Protein AF-A0A7W1FNI7-F1 (afdb_monomer_lite)

Radius of gyration: 17.15 Å; chains: 1; bounding box: 41×18×48 Å

Structure (mmCIF, N/CA/C/O backbone):
data_AF-A0A7W1FNI7-F1
#
_entry.id   AF-A0A7W1FNI7-F1
#
loop_
_atom_site.group_PDB
_atom_site.id
_atom_site.type_symbol
_atom_site.label_atom_id
_atom_site.label_alt_id
_atom_site.label_comp_id
_atom_site.label_asym_id
_atom_site.label_entity_id
_atom_site.label_seq_id
_atom_site.pdbx_PDB_ins_code
_atom_site.Cartn_x
_atom_site.Cartn_y
_atom_site.Cartn_z
_atom_site.occupancy
_atom_sit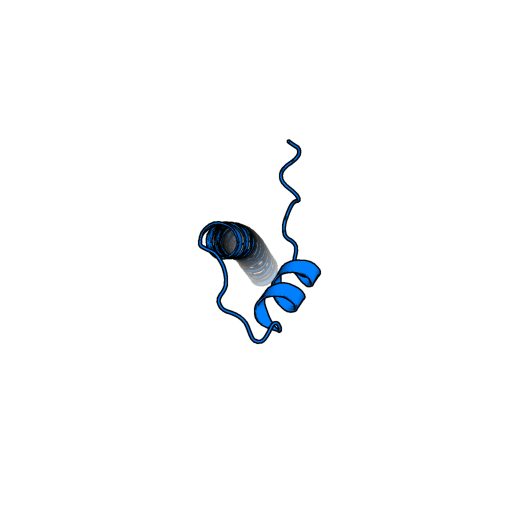e.B_iso_or_equiv
_atom_site.auth_seq_id
_atom_site.auth_comp_id
_atom_site.auth_asym_id
_atom_site.auth_atom_id
_atom_site.pdbx_PDB_model_num
ATOM 1 N N . MET A 1 1 ? 20.322 12.899 -6.386 1.00 39.97 1 MET A N 1
ATOM 2 C CA . MET A 1 1 ? 19.210 12.764 -7.351 1.00 39.97 1 MET A CA 1
ATOM 3 C C . MET A 1 1 ? 17.948 12.569 -6.534 1.00 39.97 1 MET A C 1
ATOM 5 O O . MET A 1 1 ? 17.907 11.618 -5.768 1.00 39.97 1 MET A O 1
ATOM 9 N N . ALA A 1 2 ? 16.998 13.504 -6.579 1.00 40.91 2 ALA A N 1
ATOM 10 C CA . ALA A 1 2 ? 15.743 13.342 -5.849 1.00 40.91 2 ALA A CA 1
ATOM 11 C C . ALA A 1 2 ? 14.966 12.182 -6.489 1.00 40.91 2 ALA A C 1
ATOM 13 O O . ALA A 1 2 ? 14.548 12.285 -7.641 1.00 40.91 2 ALA A O 1
ATOM 14 N N . GLU A 1 3 ? 14.857 11.055 -5.785 1.00 49.53 3 GLU A N 1
ATOM 15 C CA . GLU A 1 3 ? 14.087 9.903 -6.250 1.00 49.53 3 GLU A CA 1
ATOM 16 C C . GLU A 1 3 ? 12.612 10.319 -6.282 1.00 49.53 3 GLU A C 1
ATOM 18 O O . GLU A 1 3 ? 12.024 10.662 -5.254 1.00 49.53 3 GLU A O 1
ATOM 23 N N . ALA A 1 4 ? 12.033 10.393 -7.481 1.00 58.44 4 ALA A N 1
ATOM 24 C CA . ALA A 1 4 ? 10.647 10.792 -7.648 1.00 58.44 4 ALA A CA 1
ATOM 25 C C . ALA A 1 4 ? 9.750 9.790 -6.910 1.00 58.44 4 ALA A C 1
ATOM 27 O O . ALA A 1 4 ? 9.680 8.619 -7.276 1.00 58.44 4 ALA A O 1
ATOM 28 N N . VAL A 1 5 ? 9.054 10.251 -5.871 1.00 70.31 5 VAL A N 1
ATOM 29 C CA . VAL A 1 5 ? 8.100 9.421 -5.128 1.00 70.31 5 VAL A CA 1
ATOM 30 C C . VAL A 1 5 ? 7.013 8.942 -6.101 1.00 70.31 5 VAL A C 1
ATOM 32 O O . VAL A 1 5 ? 6.372 9.759 -6.776 1.00 70.31 5 VAL A O 1
ATOM 35 N N . ILE A 1 6 ? 6.843 7.619 -6.207 1.00 79.56 6 ILE A N 1
ATOM 36 C CA . ILE A 1 6 ? 5.717 6.993 -6.907 1.00 79.56 6 ILE A CA 1
ATOM 37 C C . ILE A 1 6 ? 4.474 7.072 -6.017 1.00 79.56 6 ILE A C 1
ATOM 39 O O . ILE A 1 6 ? 4.510 6.716 -4.835 1.00 79.56 6 ILE A O 1
ATOM 43 N N . ASP A 1 7 ? 3.380 7.531 -6.617 1.00 86.12 7 ASP A N 1
ATOM 44 C CA . ASP A 1 7 ? 2.038 7.593 -6.049 1.00 86.12 7 ASP A CA 1
ATOM 45 C C . ASP A 1 7 ? 1.059 6.746 -6.883 1.00 86.12 7 ASP A C 1
ATOM 47 O O . ASP A 1 7 ? 1.448 6.057 -7.834 1.00 86.12 7 ASP A O 1
ATOM 51 N N . ARG A 1 8 ? -0.232 6.791 -6.532 1.00 88.88 8 ARG A N 1
ATOM 52 C CA . ARG A 1 8 ? -1.284 6.039 -7.228 1.00 88.88 8 ARG A CA 1
ATOM 53 C C . ARG A 1 8 ? -1.363 6.384 -8.717 1.00 88.88 8 ARG A C 1
ATOM 55 O O . ARG A 1 8 ? -1.522 5.479 -9.536 1.00 88.88 8 ARG A O 1
ATOM 62 N N . THR A 1 9 ? -1.262 7.665 -9.065 1.00 91.00 9 THR A N 1
ATOM 63 C CA . THR A 1 9 ? -1.390 8.145 -10.446 1.00 91.00 9 THR A CA 1
ATOM 64 C C . THR A 1 9 ? -0.233 7.630 -11.290 1.00 91.00 9 THR A C 1
ATOM 66 O O . THR A 1 9 ? -0.458 7.029 -12.338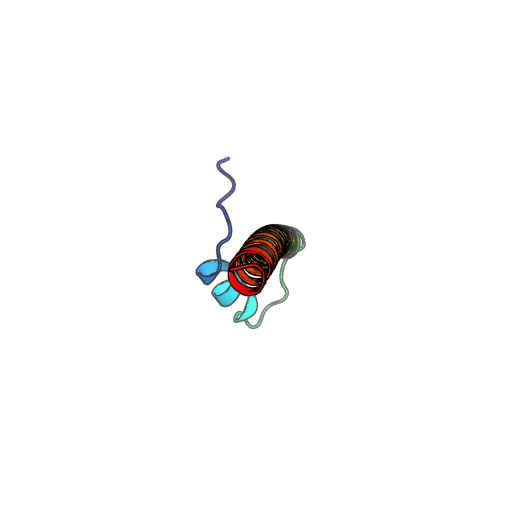 1.00 91.00 9 THR A O 1
ATOM 69 N N . LYS A 1 10 ? 1.001 7.767 -10.794 1.00 88.31 10 LYS A N 1
ATOM 70 C CA . LYS A 1 10 ? 2.200 7.262 -11.478 1.00 88.31 10 LYS A CA 1
ATOM 71 C C . LYS A 1 10 ? 2.230 5.742 -11.566 1.00 88.31 10 LYS A C 1
ATOM 73 O O . LYS A 1 10 ? 2.594 5.214 -12.607 1.00 88.31 10 LYS A O 1
ATOM 78 N N . THR A 1 11 ? 1.809 5.044 -10.509 1.00 89.62 11 THR A N 1
ATOM 79 C CA . THR A 1 11 ? 1.690 3.577 -10.526 1.00 89.62 11 THR A CA 1
ATOM 80 C C . THR A 1 11 ? 0.729 3.132 -11.624 1.00 89.62 11 THR A C 1
ATOM 82 O O . THR A 1 11 ? 1.059 2.254 -12.408 1.00 89.62 11 THR A O 1
ATOM 85 N N . THR A 1 12 ? -0.443 3.767 -11.716 1.00 90.56 12 THR A N 1
ATOM 86 C CA . THR A 1 12 ? -1.454 3.418 -12.726 1.00 90.56 12 THR A CA 1
ATOM 87 C C . THR A 1 12 ? -0.955 3.708 -14.139 1.00 90.56 12 THR A C 1
ATOM 89 O O . THR A 1 12 ? -1.175 2.895 -15.027 1.00 90.56 12 THR A O 1
ATOM 92 N N . ALA A 1 13 ? -0.254 4.830 -14.337 1.00 91.06 13 ALA A N 1
ATOM 93 C CA . ALA A 1 13 ? 0.348 5.168 -15.622 1.00 91.06 13 ALA A CA 1
ATOM 94 C C . ALA A 1 13 ? 1.390 4.124 -16.051 1.00 91.06 13 ALA A C 1
ATOM 96 O O . ALA A 1 13 ? 1.258 3.574 -17.136 1.00 91.06 13 ALA A O 1
ATOM 97 N N . LEU A 1 14 ? 2.345 3.783 -15.175 1.00 91.12 14 LEU A N 1
ATOM 98 C CA . LEU A 1 14 ? 3.380 2.781 -15.462 1.00 91.12 14 LEU A CA 1
ATOM 99 C C . LEU A 1 14 ? 2.786 1.406 -15.787 1.00 91.12 14 LEU A C 1
ATOM 101 O O . LEU A 1 14 ? 3.244 0.742 -16.708 1.00 91.12 14 LEU A O 1
ATOM 105 N N . LEU A 1 15 ? 1.759 0.979 -15.046 1.00 89.69 15 LEU A N 1
ATOM 106 C CA . LEU A 1 15 ? 1.089 -0.307 -15.272 1.00 89.69 15 LEU A CA 1
ATOM 107 C C . LEU A 1 15 ? 0.234 -0.339 -16.551 1.00 89.69 15 LEU A C 1
ATOM 109 O O . LEU A 1 15 ? -0.126 -1.425 -16.996 1.00 89.69 15 LEU A O 1
ATOM 113 N N . ALA A 1 16 ? -0.125 0.818 -17.110 1.00 91.94 16 ALA A N 1
ATOM 114 C CA . ALA A 1 16 ? -0.911 0.921 -18.339 1.00 91.94 16 ALA A CA 1
ATOM 115 C C . ALA A 1 16 ? -0.046 0.939 -19.610 1.00 91.94 16 ALA A C 1
ATOM 117 O O . ALA A 1 16 ? -0.586 0.869 -20.714 1.00 91.94 16 ALA A O 1
ATOM 118 N N . GLU A 1 17 ? 1.276 1.063 -19.477 1.00 91.94 17 GLU A N 1
ATOM 119 C CA . GLU A 1 17 ? 2.190 1.036 -20.615 1.00 91.94 17 GLU A CA 1
ATOM 120 C C . GLU A 1 17 ? 2.325 -0.392 -21.169 1.00 91.94 17 GLU A C 1
ATOM 122 O O . GLU A 1 17 ? 2.546 -1.342 -20.421 1.00 91.94 17 GLU A O 1
ATOM 127 N N . ASP A 1 18 ? 2.261 -0.547 -22.496 1.00 90.44 18 ASP A N 1
ATOM 128 C CA . ASP A 1 18 ? 2.464 -1.832 -23.190 1.00 90.44 18 ASP A CA 1
ATOM 129 C C . ASP A 1 18 ? 3.962 -2.142 -23.375 1.00 90.44 18 ASP A C 1
ATOM 131 O O . ASP A 1 18 ? 4.459 -2.434 -24.464 1.00 90.44 18 ASP A O 1
ATOM 135 N N . ARG A 1 19 ? 4.731 -1.976 -22.296 1.00 94.19 19 ARG A N 1
ATOM 136 C CA . ARG A 1 19 ? 6.149 -2.334 -22.236 1.00 94.19 19 ARG A CA 1
ATOM 137 C C . ARG A 1 19 ? 6.460 -3.037 -20.920 1.00 94.19 19 ARG A C 1
ATOM 139 O O . ARG A 1 19 ? 5.801 -2.789 -19.910 1.00 94.19 19 ARG A O 1
ATOM 146 N N . PRO A 1 20 ? 7.508 -3.873 -20.880 1.00 93.69 20 PRO A N 1
ATOM 147 C CA . PRO A 1 20 ? 7.974 -4.413 -19.617 1.00 93.69 20 PRO A CA 1
ATOM 148 C C . PRO A 1 20 ? 8.433 -3.289 -18.677 1.00 93.69 20 PRO A C 1
ATOM 150 O O . PRO A 1 20 ? 9.102 -2.328 -19.077 1.00 93.69 20 PRO A O 1
ATOM 153 N N . LEU A 1 21 ? 8.093 -3.450 -17.402 1.00 92.56 21 LEU A N 1
ATOM 154 C CA . LEU A 1 21 ? 8.582 -2.600 -16.325 1.00 92.56 21 LEU A CA 1
ATOM 155 C C . LEU A 1 21 ? 10.027 -2.960 -15.992 1.00 92.56 21 LEU A C 1
ATOM 157 O O . LEU A 1 21 ? 10.402 -4.133 -15.928 1.00 92.56 21 LEU A O 1
ATOM 161 N N . THR A 1 22 ? 10.835 -1.945 -15.723 1.00 94.25 22 THR A N 1
ATOM 162 C CA . THR A 1 22 ? 12.189 -2.130 -15.206 1.00 94.25 22 THR A CA 1
ATOM 163 C C . THR A 1 22 ? 12.156 -2.577 -13.743 1.00 94.25 22 THR A C 1
ATOM 165 O O . THR A 1 22 ? 11.207 -2.309 -13.003 1.00 94.25 22 THR A O 1
ATOM 168 N N . THR A 1 23 ? 13.236 -3.203 -13.271 1.00 94.31 23 THR A N 1
ATOM 169 C CA . THR A 1 23 ? 13.386 -3.590 -11.857 1.00 94.31 23 THR A CA 1
ATOM 170 C C . THR A 1 23 ? 13.231 -2.403 -10.901 1.00 94.31 23 THR A C 1
ATOM 172 O O . THR A 1 23 ? 12.694 -2.556 -9.802 1.00 94.31 23 THR A O 1
ATOM 175 N N . VAL A 1 24 ? 13.677 -1.211 -11.310 1.00 92.75 24 VAL A N 1
ATOM 176 C CA . VAL A 1 24 ? 13.556 0.016 -10.508 1.00 92.75 24 VAL A CA 1
ATOM 177 C C . VAL A 1 24 ? 12.091 0.427 -10.380 1.00 92.75 24 VAL A C 1
ATOM 179 O O . VAL A 1 24 ? 11.619 0.634 -9.263 1.00 92.75 24 VAL A O 1
ATOM 182 N N . GLU A 1 25 ? 11.353 0.464 -11.491 1.00 92.38 25 GLU A N 1
ATOM 183 C CA . GLU A 1 25 ? 9.920 0.784 -11.502 1.00 92.38 25 GLU A CA 1
ATOM 184 C C . GLU A 1 25 ? 9.119 -0.222 -10.669 1.00 92.38 25 GLU A C 1
ATOM 186 O O . GLU A 1 25 ? 8.337 0.178 -9.807 1.00 92.38 25 GLU A O 1
ATOM 191 N N . LEU A 1 26 ? 9.383 -1.523 -10.833 1.00 92.56 26 LEU A N 1
ATOM 192 C CA . LEU A 1 26 ? 8.765 -2.575 -10.022 1.00 92.56 26 LEU A CA 1
ATOM 193 C C . LEU A 1 26 ? 9.041 -2.379 -8.530 1.00 92.56 26 LEU A C 1
ATOM 195 O O . LEU A 1 26 ? 8.124 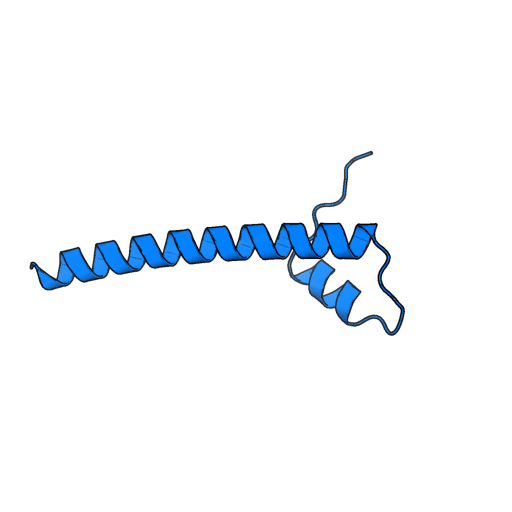-2.446 -7.714 1.00 92.56 26 LEU A O 1
ATOM 199 N N . THR A 1 27 ? 10.289 -2.087 -8.159 1.00 94.06 27 THR A N 1
ATOM 200 C CA . THR A 1 27 ? 10.665 -1.854 -6.758 1.00 94.06 27 THR A CA 1
ATOM 201 C C . THR A 1 27 ? 9.925 -0.651 -6.177 1.00 94.06 27 THR A C 1
ATOM 203 O O . THR A 1 27 ? 9.453 -0.694 -5.039 1.00 94.06 27 THR A O 1
ATOM 206 N N . GLN A 1 28 ? 9.800 0.432 -6.941 1.00 91.88 28 GLN A N 1
ATOM 207 C CA . GLN A 1 28 ? 9.104 1.635 -6.495 1.00 91.88 28 GLN A CA 1
ATOM 208 C C . GLN A 1 28 ? 7.594 1.405 -6.347 1.00 91.88 28 GLN A C 1
ATOM 210 O O . GLN A 1 28 ? 7.016 1.845 -5.349 1.00 91.88 28 GLN A O 1
ATOM 215 N N . ILE A 1 29 ? 6.978 0.658 -7.269 1.00 92.62 29 ILE A N 1
ATOM 216 C CA . ILE A 1 29 ? 5.572 0.239 -7.180 1.00 92.62 29 ILE A CA 1
ATOM 217 C C . ILE A 1 29 ? 5.357 -0.647 -5.948 1.00 92.62 29 ILE A C 1
ATOM 219 O O . ILE A 1 29 ? 4.463 -0.373 -5.151 1.00 92.62 29 ILE A O 1
ATOM 223 N N . LEU A 1 30 ? 6.206 -1.654 -5.727 1.00 93.88 30 LEU A N 1
ATOM 224 C CA . LEU A 1 30 ? 6.109 -2.538 -4.561 1.00 93.88 30 LEU A CA 1
ATOM 225 C C . LEU A 1 30 ? 6.244 -1.766 -3.243 1.00 93.88 30 LEU A C 1
ATOM 227 O O . LEU A 1 30 ? 5.465 -1.987 -2.318 1.00 93.88 30 LEU A O 1
ATOM 231 N N . ARG A 1 31 ? 7.174 -0.806 -3.157 1.00 93.88 31 ARG A N 1
ATOM 232 C CA . ARG A 1 31 ? 7.303 0.074 -1.982 1.00 93.88 31 ARG A CA 1
ATOM 233 C C . ARG A 1 31 ? 6.060 0.937 -1.769 1.00 93.88 31 ARG A C 1
ATOM 235 O O . ARG A 1 31 ? 5.661 1.143 -0.626 1.00 93.88 31 ARG A O 1
ATOM 242 N N . PHE A 1 32 ? 5.468 1.463 -2.842 1.00 92.50 32 PHE A N 1
ATOM 243 C CA . PHE A 1 32 ? 4.224 2.227 -2.761 1.00 92.50 32 PHE A CA 1
ATOM 244 C C . PHE A 1 32 ? 3.067 1.359 -2.248 1.00 92.50 32 PHE A C 1
ATOM 246 O O . PHE A 1 32 ? 2.389 1.758 -1.300 1.00 92.50 32 PHE A O 1
ATOM 253 N N . LEU A 1 33 ? 2.891 0.161 -2.810 1.00 92.94 33 LEU A N 1
ATOM 254 C CA . LEU A 1 33 ? 1.853 -0.782 -2.395 1.00 92.94 33 LEU A CA 1
ATOM 255 C C . LEU A 1 33 ? 2.028 -1.213 -0.936 1.00 92.94 33 LEU A C 1
ATOM 257 O O . LEU A 1 33 ? 1.057 -1.180 -0.187 1.00 92.94 33 LEU A O 1
ATOM 261 N N . ASN A 1 34 ? 3.254 -1.524 -0.503 1.00 95.25 34 ASN A N 1
ATOM 262 C CA . ASN A 1 34 ? 3.521 -1.912 0.883 1.00 95.25 34 ASN A CA 1
ATOM 263 C C . ASN A 1 34 ? 3.119 -0.816 1.881 1.00 95.25 34 ASN A C 1
ATOM 265 O O . ASN A 1 34 ? 2.386 -1.087 2.828 1.00 95.25 34 ASN A O 1
ATOM 269 N N . ARG A 1 35 ? 3.512 0.442 1.624 1.00 93.88 35 ARG A N 1
ATOM 270 C CA . ARG A 1 35 ? 3.090 1.580 2.461 1.00 93.88 35 ARG A CA 1
ATOM 271 C C . ARG A 1 35 ? 1.571 1.737 2.500 1.00 93.88 35 ARG A C 1
ATOM 273 O O . ARG A 1 35 ? 1.019 2.106 3.531 1.00 93.88 35 ARG A O 1
ATOM 280 N N . HIS A 1 36 ? 0.892 1.485 1.380 1.00 92.94 36 HIS A N 1
ATOM 281 C CA . HIS A 1 36 ? -0.563 1.560 1.338 1.00 92.94 36 HIS A CA 1
ATOM 282 C C . HIS A 1 36 ? -1.216 0.452 2.173 1.00 92.94 36 HIS A C 1
ATOM 284 O O . HIS A 1 36 ? -2.158 0.736 2.907 1.00 92.94 36 HIS A O 1
ATOM 290 N N . CYS A 1 37 ? -0.701 -0.779 2.122 1.00 95.81 37 CYS A N 1
ATOM 291 C CA . CYS A 1 37 ? -1.173 -1.875 2.969 1.00 95.81 37 CYS A CA 1
ATOM 292 C C . CYS A 1 37 ? -0.990 -1.562 4.462 1.00 95.81 37 CYS A C 1
ATOM 294 O O . CYS A 1 37 ? -1.932 -1.715 5.234 1.00 95.81 37 CYS A O 1
ATOM 296 N N . GLU A 1 38 ? 0.173 -1.043 4.863 1.00 97.00 38 GLU A N 1
ATOM 297 C CA . GLU A 1 38 ? 0.448 -0.655 6.255 1.00 97.00 38 GLU A CA 1
ATOM 298 C C . GLU A 1 38 ? -0.519 0.430 6.771 1.00 97.00 38 GLU A C 1
ATOM 300 O O . GLU A 1 38 ? -0.991 0.365 7.913 1.00 97.00 38 GLU A O 1
ATOM 305 N N . ASP A 1 39 ? -0.852 1.413 5.928 1.00 96.38 39 ASP A N 1
ATOM 306 C CA . ASP A 1 39 ? -1.837 2.454 6.239 1.00 96.38 39 ASP A CA 1
ATOM 307 C C . ASP A 1 39 ? -3.257 1.878 6.383 1.00 96.38 39 ASP A C 1
ATOM 309 O O . ASP A 1 39 ? -3.964 2.198 7.343 1.00 96.38 39 ASP A O 1
ATOM 313 N N . GLN A 1 40 ? -3.668 0.975 5.484 1.00 96.81 40 GLN A N 1
ATOM 314 C CA . GLN A 1 40 ? -4.965 0.294 5.584 1.00 96.81 40 GLN A CA 1
ATOM 315 C C . GLN A 1 40 ? -5.061 -0.561 6.851 1.00 96.81 40 GLN A C 1
ATOM 317 O O . GLN A 1 40 ? -6.058 -0.479 7.567 1.00 96.81 40 GLN A O 1
ATOM 322 N N . ASP A 1 41 ? -4.009 -1.301 7.198 1.00 98.19 41 ASP A N 1
ATOM 323 C CA . ASP A 1 41 ? -3.948 -2.081 8.435 1.00 98.19 41 ASP A CA 1
ATOM 324 C C . ASP A 1 41 ? -4.086 -1.193 9.678 1.00 98.19 41 ASP A C 1
ATOM 326 O O . ASP A 1 41 ? -4.773 -1.544 10.644 1.00 98.19 41 ASP A O 1
ATOM 330 N N . SER A 1 42 ? -3.451 -0.019 9.665 1.00 98.25 42 SER A N 1
ATOM 331 C CA . SER A 1 42 ? -3.580 0.969 10.737 1.00 98.25 42 SER A CA 1
ATOM 332 C C . SER A 1 42 ? -5.024 1.456 10.880 1.00 98.25 42 SER A C 1
ATOM 334 O O . SER A 1 42 ? -5.586 1.423 11.980 1.00 98.25 42 SER A O 1
ATOM 336 N N . LYS A 1 43 ? -5.665 1.813 9.762 1.00 98.12 43 LYS A N 1
ATOM 337 C CA . LYS A 1 43 ? -7.073 2.237 9.721 1.00 98.12 43 LYS A CA 1
ATOM 338 C C . LYS A 1 43 ? -8.021 1.134 10.181 1.00 98.12 43 LYS A C 1
ATOM 340 O O . LYS A 1 43 ? -8.933 1.397 10.960 1.00 98.12 43 LYS A O 1
ATOM 345 N N . MET A 1 44 ? -7.783 -0.114 9.783 1.00 98.38 44 MET A N 1
ATOM 346 C CA . MET A 1 44 ? -8.570 -1.262 10.238 1.00 98.38 44 MET A CA 1
ATOM 347 C C . MET A 1 44 ? -8.448 -1.481 11.749 1.00 98.38 44 MET A C 1
ATOM 349 O O . MET A 1 44 ? -9.450 -1.752 12.415 1.00 98.38 44 MET A O 1
ATOM 353 N N . ARG A 1 45 ? -7.246 -1.328 12.325 1.00 98.31 45 ARG A N 1
ATOM 354 C CA . ARG A 1 45 ? -7.052 -1.391 13.784 1.00 98.31 45 ARG A CA 1
ATOM 355 C C . ARG A 1 45 ? -7.812 -0.279 14.506 1.00 98.31 45 ARG A C 1
ATOM 357 O O . ARG A 1 45 ? -8.444 -0.553 15.527 1.00 98.31 45 ARG A O 1
ATOM 364 N N . GLN A 1 46 ? -7.782 0.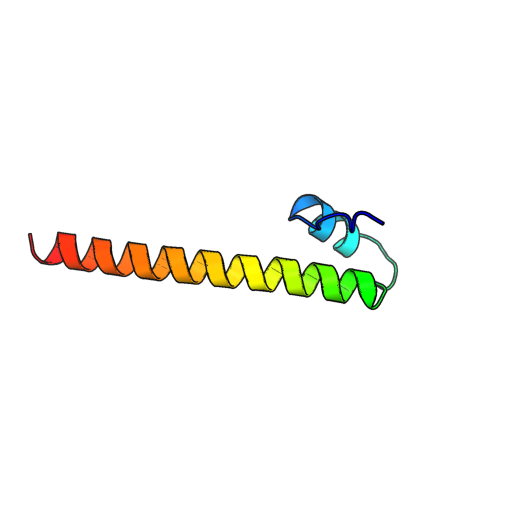942 13.974 1.00 98.06 46 GLN A N 1
ATOM 365 C CA . GLN A 1 46 ? -8.544 2.070 14.517 1.00 98.06 46 GLN A CA 1
ATOM 366 C C . GLN A 1 46 ? -10.050 1.795 14.468 1.00 98.06 46 GLN A C 1
ATOM 368 O O . GLN A 1 46 ? -10.710 1.856 15.505 1.00 98.06 46 GLN A O 1
ATOM 373 N N . LEU A 1 47 ? -10.570 1.373 13.314 1.00 98.12 47 LEU A N 1
ATOM 374 C CA . LEU A 1 47 ? -11.981 1.031 13.139 1.00 98.12 47 LEU A CA 1
ATOM 375 C C . LEU A 1 47 ? -12.427 -0.075 14.107 1.00 98.12 47 LEU A C 1
ATOM 377 O O . LEU A 1 47 ? -13.457 0.047 14.766 1.00 98.12 47 LEU A O 1
ATOM 381 N N . LYS A 1 48 ? -11.628 -1.139 14.260 1.00 97.88 48 LYS A N 1
ATOM 382 C CA . LYS A 1 48 ? -11.904 -2.216 15.225 1.00 97.88 48 LYS A CA 1
ATOM 383 C C . LYS A 1 48 ? -11.985 -1.689 16.662 1.00 97.88 48 LYS A C 1
ATOM 385 O O . LYS A 1 48 ? -12.855 -2.114 17.423 1.00 97.88 48 LYS A O 1
ATOM 390 N N . SER A 1 49 ? -11.093 -0.771 17.034 1.00 97.56 49 SER A N 1
ATOM 391 C CA . SER A 1 49 ? -11.103 -0.126 18.352 1.00 97.56 49 SER A CA 1
ATOM 392 C C . SER A 1 49 ? -12.373 0.703 18.567 1.00 97.56 49 SER A C 1
ATOM 394 O O . SER A 1 49 ? -13.026 0.584 19.608 1.00 97.56 49 SER A O 1
ATOM 396 N N . GLU A 1 50 ? -12.773 1.490 17.566 1.00 97.94 50 GLU A N 1
ATOM 397 C CA . GLU A 1 50 ? -13.988 2.303 17.614 1.00 97.94 50 GLU A CA 1
ATOM 398 C C . GLU A 1 50 ? -15.254 1.456 17.719 1.00 97.94 50 GLU A C 1
ATOM 400 O O . GLU A 1 50 ? -16.087 1.735 18.582 1.00 97.94 50 GLU A O 1
ATOM 405 N N . ILE A 1 51 ? -15.363 0.386 16.926 1.00 97.62 51 ILE A N 1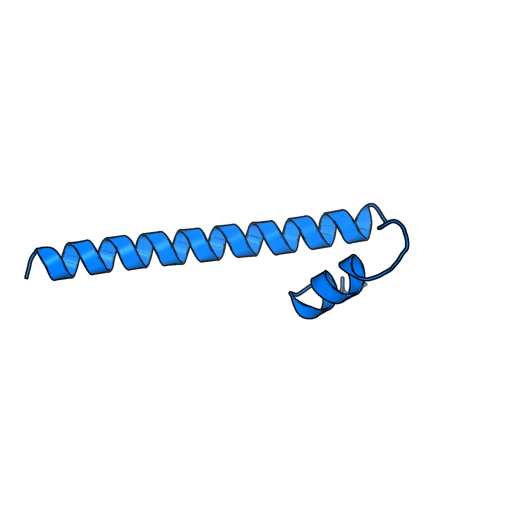
ATOM 406 C CA . ILE A 1 51 ? -16.468 -0.579 17.009 1.00 97.62 51 ILE A CA 1
ATOM 407 C C . ILE A 1 51 ? -16.545 -1.168 18.419 1.00 97.62 51 ILE A C 1
ATOM 409 O O . ILE A 1 51 ? -17.610 -1.161 19.033 1.00 97.62 51 ILE A O 1
ATOM 413 N N . GLY A 1 52 ? -15.416 -1.618 18.976 1.00 97.50 52 GLY A N 1
ATOM 414 C CA . GLY A 1 52 ? -15.375 -2.152 20.337 1.00 97.50 52 GLY A CA 1
ATOM 415 C C . GLY A 1 52 ? -15.793 -1.125 21.393 1.00 97.50 52 GLY A C 1
ATOM 416 O O . GLY A 1 52 ? -16.439 -1.480 22.375 1.00 97.50 52 GLY A O 1
ATOM 417 N N . ARG A 1 53 ? -15.448 0.153 21.205 1.00 97.62 53 ARG A N 1
ATOM 418 C CA . ARG A 1 53 ? -15.866 1.245 22.095 1.00 97.62 53 ARG A CA 1
ATOM 419 C C . ARG A 1 53 ? -17.368 1.515 22.002 1.00 97.62 53 ARG A C 1
ATOM 421 O O . ARG A 1 53 ? -17.978 1.737 23.041 1.00 97.62 53 ARG A O 1
ATOM 428 N N . VAL A 1 54 ? -17.939 1.518 20.797 1.00 97.12 54 VAL A N 1
ATOM 429 C CA . VAL A 1 54 ? -19.380 1.724 20.574 1.00 97.12 54 VAL A CA 1
ATOM 430 C C . VAL A 1 54 ? -20.187 0.558 21.134 1.00 97.12 54 VAL A C 1
ATOM 432 O O . VAL A 1 54 ? -21.150 0.803 21.836 1.00 97.12 54 VAL A O 1
ATOM 435 N N . ALA A 1 55 ? -19.759 -0.687 20.921 1.00 95.38 55 ALA A N 1
ATOM 436 C CA . ALA A 1 55 ? -20.460 -1.872 21.424 1.00 95.38 55 ALA A CA 1
ATOM 437 C C . ALA A 1 55 ? -20.496 -1.988 22.964 1.00 95.38 55 ALA A C 1
ATOM 439 O O . ALA A 1 55 ? -21.277 -2.767 23.498 1.00 95.38 55 ALA A O 1
ATOM 440 N N . ARG A 1 56 ? -19.626 -1.257 23.678 1.00 94.38 56 ARG A N 1
ATOM 441 C CA . ARG A 1 56 ? -19.601 -1.193 25.152 1.00 94.38 56 A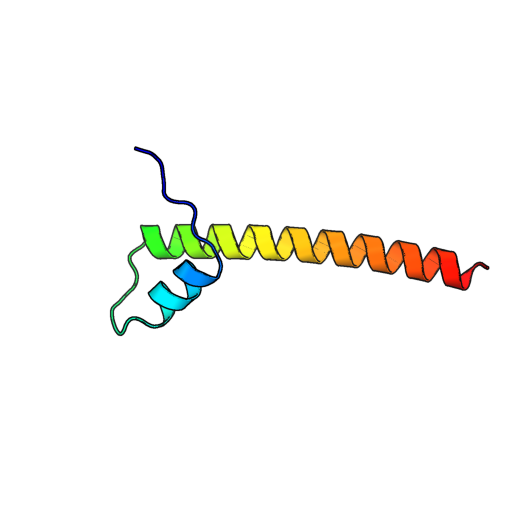RG A CA 1
ATOM 442 C C . ARG A 1 56 ? -20.407 -0.025 25.735 1.00 94.38 56 ARG A C 1
ATOM 444 O O . ARG A 1 56 ? -20.471 0.083 26.957 1.00 94.38 56 ARG A O 1
ATOM 451 N N . LYS A 1 57 ? -20.922 0.871 24.893 1.00 78.88 57 LYS A N 1
ATOM 452 C CA . LYS A 1 57 ? -21.823 1.960 25.288 1.00 78.88 57 LYS A CA 1
ATOM 453 C C . LYS A 1 57 ? -23.265 1.530 25.088 1.00 78.88 57 LYS A C 1
ATOM 455 O O . LYS A 1 57 ? -24.090 2.004 25.892 1.00 78.88 57 LYS A O 1
#

Foldseek 3Di:
DPDPQDDPVNLVVQVPDPDDDDPVNVVNNVVRVVVVVVVVVVVVVVVVVVVVVVVVD

pLDDT: mean 89.92, std 12.92, range [39.97, 98.38]

Secondary structure (DSSP, 8-state):
-------HHHHHHHHHSSSPPPHHHHHHHHHHHHHHHHHHHHHHHHHHHHHHHHHT-

Sequence (57 aa):
MAEAVIDRTKTTALLAEDRPLTTVELTQILRFLNRHCEDQDSKMRQLKSEIGRVARK